Protein 6Q10 (pdb70)

B-factor: mean 31.25, std 11.81, range [15.62, 78.09]

Sequence (148 aa):
HKLGERVSRTEMTDVTPAQLGETKVRVLNNASGRGGQAADVAGALKDLGFTQQPTAANDPVYADTRLDCQGQIRFGTAGQATAAAVWLVAPCTELFNDGRADDSVDLVLGTDFTTLAHNDDIDAVLSSSLRPGATQPPDPTLIAKIHASSSC

InterPro domains:
  IPR027381 LytR/CpsA/Psr regulator, C-terminal domain [PF13399] (92-180)
  IPR061474 Cell envelope integrity protein Cei [NF035953] (12-217)

Radius of gyration: 14.08 Å; Cα contacts (8 Å, |Δi|>4): 321; chains: 1; bounding box: 42×30×32 Å

Secondary structure (DSSP, 8-state):
----EEEPHHHHHTSPPPPGGG--EEEEE-S--TTHHHHHHHHHHHHT----EEEE-STTSSS---SSEEEEE-GGGHHHHHHHHHHSTTSEEEE---SSS-EEEEE-TT--S----HHHHHHHHTTSTT-SS---HHHHHHHHHH--

Foldseek 3Di:
DPQADWDDLVVLLPAFAAQQQPAAEEEAELAPDPCPQVVQLVVSVVLPHDRYHYYHDPVNPPPRDAFQWEKEFAPLQSNNSSLQCLFSVRHIYHHRHDDDNYMYTYGGNPHDHTDDDPLSSLQSLLSYPPRPDGRDSVSSSVSNVPDD

Organism: Mycobacterium marinum (strain ATCC BAA-535 / M) (NCBI:txid216594)

Structure (mmCIF, N/CA/C/O backbone):
data_6Q10
#
_entry.id   6Q10
#
_cell.length_a   42.310
_cell.length_b   46.570
_cell.length_c   69.570
_cell.angle_alpha   90.000
_cell.angle_beta   90.000
_cell.angle_gamma   90.000
#
_symmetry.space_group_name_H-M   'P 21 21 21'
#
loop_
_entity.id
_entity.type
_entity.pdbx_description
1 polymer MymaA.19257.a.B3
2 non-polymer 1,2-ETHANEDIOL
3 water water
#
loop_
_atom_site.group_PDB
_atom_site.id
_atom_site.type_symbol
_atom_site.label_atom_id
_atom_site.label_alt_id
_atom_site.label_comp_id
_atom_site.label_asym_id
_atom_site.label_entity_id
_atom_site.label_seq_id
_atom_site.pdbx_PDB_ins_code
_atom_site.Cartn_x
_atom_site.Cartn_y
_atom_site.Cartn_z
_atom_site.occupancy
_atom_site.B_iso_or_equiv
_atom_site.auth_seq_id
_atom_site.auth_comp_id
_atom_site.auth_asym_id
_atom_site.auth_atom_id
_atom_site.pdbx_PDB_model_num
ATOM 1 N N . HIS A 1 8 ? 36.039 42.104 9.909 1.00 66.38 70 HIS A N 1
ATOM 2 C CA . HIS A 1 8 ? 36.885 41.732 8.777 1.00 66.05 70 HIS A CA 1
ATOM 3 C C . HIS A 1 8 ? 36.256 42.171 7.459 1.00 65.22 70 HIS A C 1
ATOM 4 O O . HIS A 1 8 ? 35.919 43.342 7.285 1.00 59.74 70 HIS A O 1
ATOM 6 N N . LYS A 1 9 ? 36.103 41.226 6.531 1.00 66.22 71 LYS A N 1
ATOM 7 C CA . LYS A 1 9 ? 35.471 41.506 5.244 1.00 65.13 71 LYS A CA 1
ATOM 8 C C . LYS A 1 9 ? 33.959 41.370 5.396 1.00 72.82 71 LYS A C 1
ATOM 9 O O . LYS A 1 9 ? 33.437 40.256 5.515 1.00 78.09 71 LYS A O 1
ATOM 11 N N . LEU A 1 10 ? 33.257 42.505 5.398 1.00 68.92 72 LEU A N 1
ATOM 12 C CA . LEU A 1 10 ? 31.798 42.559 5.465 1.00 55.47 72 LEU A CA 1
ATOM 13 C C . LEU A 1 10 ? 31.153 42.734 4.097 1.00 40.25 72 LEU A C 1
ATOM 14 O O . LEU A 1 10 ? 29.924 42.815 4.000 1.00 40.63 72 LEU A O 1
ATOM 19 N N . GLY A 1 11 ? 31.948 42.833 3.048 1.00 33.29 73 GLY A N 1
ATOM 20 C CA . GLY A 1 11 ? 31.409 43.045 1.729 1.00 36.07 73 GLY A CA 1
ATOM 21 C C . GLY A 1 11 ? 31.320 44.516 1.388 1.00 37.63 73 GLY A C 1
ATOM 22 O O . GLY A 1 11 ? 32.077 45.340 1.907 1.00 42.40 73 GLY A O 1
ATOM 23 N N . GLU A 1 12 ? 30.397 44.853 0.508 1.00 28.42 74 GLU A N 1
ATOM 24 C CA . GLU A 1 12 ? 30.360 46.182 -0.085 1.00 29.38 74 GLU A CA 1
ATOM 25 C C . GLU A 1 12 ? 29.421 47.071 0.719 1.00 32.35 74 GLU A C 1
ATOM 26 O O . GLU A 1 12 ? 28.283 46.690 0.977 1.00 25.58 74 GLU A O 1
ATOM 32 N N . ARG A 1 13 ? 29.911 48.236 1.144 1.00 28.25 75 ARG A N 1
ATOM 33 C CA . ARG A 1 13 ? 29.041 49.214 1.795 1.00 26.74 75 ARG A CA 1
ATOM 34 C C . ARG A 1 13 ? 28.043 49.753 0.776 1.00 26.81 75 ARG A C 1
ATOM 35 O O . ARG A 1 13 ? 28.428 50.202 -0.309 1.00 32.46 75 ARG A O 1
ATOM 43 N N . VAL A 1 14 ? 26.748 49.686 1.103 1.00 24.68 76 VAL A N 1
ATOM 44 C CA . VAL A 1 14 ? 25.701 50.140 0.195 1.00 24.46 76 VAL A CA 1
ATOM 45 C C . VAL A 1 14 ? 25.271 51.533 0.640 1.00 24.78 76 VAL A C 1
ATOM 46 O O . VAL A 1 14 ? 25.056 51.762 1.834 1.00 24.26 76 VAL A O 1
ATOM 50 N N . SER A 1 15 ? 25.172 52.468 -0.303 1.00 26.54 77 SER A N 1
ATOM 51 C CA . SER A 1 15 ? 24.874 53.854 0.041 1.00 26.57 77 SER A CA 1
ATOM 52 C C . SER A 1 15 ? 23.404 54.047 0.397 1.00 25.21 77 SER A C 1
ATOM 53 O O . SER A 1 15 ? 22.524 53.290 -0.036 1.00 25.52 77 SER A O 1
ATOM 56 N N . ARG A 1 16 ? 23.154 55.050 1.239 1.00 26.13 78 ARG A N 1
ATOM 57 C CA . ARG A 1 16 ? 21.782 55.478 1.498 1.00 25.77 78 ARG A CA 1
ATOM 58 C C . ARG A 1 16 ? 21.057 55.771 0.192 1.00 25.35 78 ARG A C 1
ATOM 59 O O . ARG A 1 16 ? 19.871 55.449 0.028 1.00 24.78 78 ARG A O 1
ATOM 67 N N . THR A 1 17 ? 21.757 56.399 -0.752 1.00 26.45 79 THR A N 1
ATOM 68 C CA . THR A 1 17 ? 21.126 56.775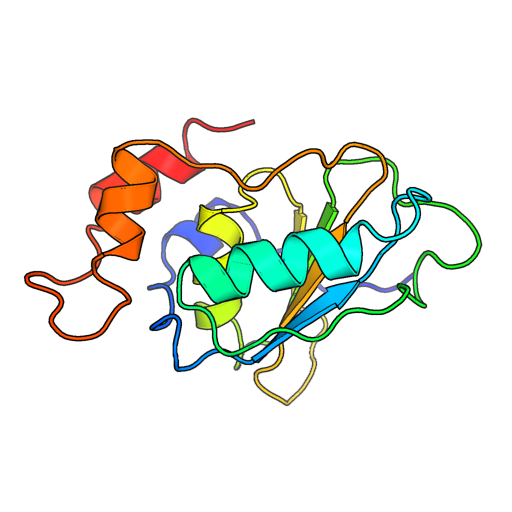 -2.010 1.00 26.45 79 THR A CA 1
ATOM 69 C C . THR A 1 17 ? 20.629 55.551 -2.757 1.00 30.18 79 THR A C 1
ATOM 70 O O . THR A 1 17 ? 19.477 55.506 -3.206 1.00 30.36 79 THR A O 1
ATOM 74 N N . GLU A 1 18 ? 21.474 54.526 -2.859 1.00 25.22 80 GLU A N 1
ATOM 75 C CA . GLU A 1 18 ? 21.074 53.325 -3.571 1.00 27.40 80 GLU A CA 1
ATOM 76 C C . GLU A 1 18 ? 19.942 52.613 -2.851 1.00 25.52 80 GLU A C 1
ATOM 77 O O . GLU A 1 18 ? 18.956 52.214 -3.481 1.00 28.71 80 GLU A O 1
ATOM 83 N N . MET A 1 19 ? 20.033 52.483 -1.521 1.00 22.98 81 MET A N 1
ATOM 84 C CA . MET A 1 19 ? 19.008 51.693 -0.847 1.00 23.23 81 MET A CA 1
ATOM 85 C C . MET A 1 19 ? 17.660 52.402 -0.791 1.00 23.11 81 MET A C 1
ATOM 86 O O . MET A 1 19 ? 16.623 51.739 -0.687 1.00 24.07 81 MET A O 1
ATOM 91 N N . THR A 1 20 ? 17.641 53.738 -0.812 1.00 23.35 82 THR A N 1
ATOM 92 C CA . THR A 1 20 ? 16.364 54.441 -0.783 1.00 25.05 82 THR A CA 1
ATOM 93 C C . THR A 1 20 ? 15.495 54.095 -1.982 1.00 25.74 82 THR A C 1
ATOM 94 O O . THR A 1 20 ? 14.263 54.141 -1.881 1.00 31.04 82 THR A O 1
ATOM 98 N N . ASP A 1 21 ? 16.098 53.678 -3.086 1.00 27.69 83 ASP A N 1
ATOM 99 C CA . ASP A 1 21 ? 15.332 53.333 -4.279 1.00 31.43 83 ASP A CA 1
ATOM 100 C C . ASP A 1 21 ? 14.823 51.897 -4.282 1.00 29.68 83 ASP A C 1
ATOM 101 O O . ASP A 1 21 ? 14.113 51.525 -5.223 1.00 38.12 83 ASP A O 1
ATOM 106 N N . VAL A 1 22 ? 15.143 51.093 -3.272 1.00 23.61 84 VAL A N 1
ATOM 107 C CA . VAL A 1 22 ? 14.687 49.706 -3.218 1.00 25.28 84 VAL A CA 1
ATOM 108 C C . VAL A 1 22 ? 13.296 49.649 -2.591 1.00 25.86 84 VAL A C 1
ATOM 109 O O . VAL A 1 22 ? 13.061 50.212 -1.518 1.00 24.64 84 VAL A O 1
ATOM 113 N N . THR A 1 23 ? 12.365 48.990 -3.261 1.00 22.94 85 THR A N 1
ATOM 114 C CA . THR A 1 23 ? 11.044 48.794 -2.674 1.00 23.04 85 THR A CA 1
ATOM 115 C C . THR A 1 23 ? 11.135 47.773 -1.549 1.00 25.89 85 THR A C 1
ATOM 116 O O . THR A 1 23 ? 11.603 46.644 -1.787 1.00 26.06 85 THR A O 1
ATOM 120 N N . PRO A 1 24 ? 10.737 48.115 -0.319 1.00 20.63 86 PRO A N 1
ATOM 121 C CA . PRO A 1 24 ? 10.854 47.150 0.782 1.00 19.08 86 PRO A CA 1
ATOM 122 C C . PRO A 1 24 ? 9.936 45.961 0.555 1.00 19.85 86 PRO A C 1
ATOM 123 O O . PRO A 1 24 ? 8.852 46.069 -0.038 1.00 22.94 86 PRO A O 1
ATOM 127 N N . ALA A 1 25 ? 10.401 44.816 1.057 1.00 18.92 87 ALA A N 1
ATOM 128 C CA . ALA A 1 25 ? 9.656 43.569 1.034 1.00 18.84 87 ALA A CA 1
ATOM 129 C C . ALA A 1 25 ? 8.402 43.631 1.895 1.00 21.42 87 ALA A C 1
ATOM 130 O O . ALA A 1 25 ? 8.345 44.335 2.900 1.00 21.11 87 ALA A O 1
ATOM 132 N N . GLN A 1 26 ? 7.403 42.830 1.528 1.00 19.61 88 GLN A N 1
ATOM 133 C CA . GLN A 1 26 ? 6.339 42.503 2.479 1.00 22.80 88 GLN A CA 1
ATOM 134 C C . GLN A 1 26 ? 6.931 41.842 3.723 1.00 24.65 88 GLN A C 1
ATOM 135 O O . GLN A 1 26 ? 7.752 40.922 3.627 1.00 22.11 88 GLN A O 1
ATOM 141 N N . LEU A 1 27 ? 6.498 42.299 4.898 1.00 22.46 89 LEU A N 1
ATOM 142 C CA . LEU A 1 27 ? 7.144 41.849 6.128 1.00 22.65 89 LEU A CA 1
ATOM 143 C C . LEU A 1 27 ? 7.014 40.334 6.319 1.00 22.31 89 LEU A C 1
ATOM 144 O O . LEU A 1 27 ? 7.912 39.700 6.887 1.00 24.60 89 LEU A O 1
ATOM 149 N N . GLY A 1 28 ? 5.912 39.759 5.865 1.00 24.36 90 GLY A N 1
ATOM 150 C CA . GLY A 1 28 ? 5.662 38.341 5.973 1.00 27.76 90 GLY A CA 1
ATOM 151 C C . GLY A 1 28 ? 6.369 37.504 4.943 1.00 24.39 90 GLY A C 1
ATOM 152 O O . GLY A 1 28 ? 6.121 36.289 4.854 1.00 30.22 90 GLY A O 1
ATOM 153 N N . GLU A 1 29 ? 7.240 38.121 4.168 1.00 23.56 91 GLU A N 1
ATOM 154 C CA . GLU A 1 29 ? 8.008 37.461 3.131 1.00 30.69 91 GLU A CA 1
ATOM 155 C C . GLU A 1 29 ? 9.492 37.682 3.359 1.00 30.81 91 GLU A C 1
ATOM 156 O O . GLU A 1 29 ? 10.270 37.739 2.409 1.00 38.31 91 GLU A O 1
ATOM 162 N N . THR A 1 30 ? 9.882 37.843 4.623 1.00 24.56 92 THR A N 1
ATOM 163 C CA . THR A 1 30 ? 11.256 38.155 4.979 1.00 21.90 92 THR A CA 1
ATOM 164 C C . THR A 1 30 ? 11.883 37.010 5.760 1.00 27.09 92 THR A C 1
ATOM 165 O O . THR A 1 30 ? 11.194 36.181 6.351 1.00 29.65 92 THR A O 1
ATOM 169 N N . LYS A 1 31 ? 13.216 36.984 5.763 1.00 25.44 93 LYS A N 1
ATOM 170 C CA . LYS A 1 31 ? 14.003 35.988 6.495 1.00 21.99 93 LYS A CA 1
ATOM 171 C C . LYS A 1 31 ? 15.100 36.758 7.234 1.00 21.53 93 LYS A C 1
ATOM 172 O O . LYS A 1 31 ? 16.223 36.884 6.736 1.00 26.38 93 LYS A O 1
ATOM 174 N N . VAL A 1 32 ? 14.794 37.252 8.431 1.00 22.21 94 VAL A N 1
ATOM 175 C CA . VAL A 1 32 ? 15.701 38.104 9.204 1.00 19.38 94 VAL A CA 1
ATOM 176 C C . VAL A 1 32 ? 16.295 37.351 10.387 1.00 18.36 94 VAL A C 1
ATOM 177 O O . VAL A 1 32 ? 15.595 36.617 11.095 1.00 22.06 94 VAL A O 1
ATOM 181 N N . ARG A 1 33 ? 17.595 37.548 10.602 1.00 18.33 95 ARG A N 1
ATOM 182 C CA . ARG A 1 33 ? 18.320 37.062 11.765 1.00 18.04 95 ARG A CA 1
ATOM 183 C C . ARG A 1 33 ? 18.792 38.282 12.526 1.00 19.96 95 ARG A C 1
ATOM 184 O O . ARG A 1 33 ? 19.421 39.151 11.935 1.00 24.05 95 ARG A O 1
ATOM 192 N N . VAL A 1 34 ? 18.501 38.348 13.827 1.00 18.26 96 VAL A N 1
ATOM 193 C CA . VAL A 1 34 ? 19.003 39.429 14.682 1.00 17.12 96 VAL A CA 1
ATOM 194 C C . VAL A 1 34 ? 20.231 38.902 15.410 1.00 20.54 96 VAL A C 1
ATOM 195 O O . VAL A 1 34 ? 20.168 37.859 16.065 1.00 21.32 96 VAL A O 1
ATOM 199 N N . LEU A 1 35 ? 21.358 39.588 15.249 1.00 17.83 97 LEU A N 1
ATOM 200 C CA . LEU A 1 35 ? 22.642 39.146 15.793 1.00 19.76 97 LEU A CA 1
ATOM 201 C C . LEU A 1 35 ? 23.123 40.174 16.806 1.00 20.19 97 LEU A C 1
ATOM 202 O O . LEU A 1 35 ? 23.210 41.361 16.498 1.00 21.36 97 LEU A O 1
ATOM 207 N N . ASN A 1 36 ? 23.444 39.702 18.000 1.00 19.74 98 ASN A N 1
ATOM 208 C CA A ASN A 1 36 ? 23.917 40.582 19.059 0.45 20.25 98 ASN A CA 1
ATOM 209 C CA B ASN A 1 36 ? 23.927 40.555 19.083 0.55 21.14 98 ASN A CA 1
ATOM 210 C C . ASN A 1 36 ? 25.413 40.832 18.892 1.00 21.91 98 ASN A C 1
ATOM 211 O O . ASN A 1 36 ? 26.234 39.913 18.975 1.00 22.57 98 ASN A O 1
ATOM 220 N N . ALA A 1 37 ? 25.763 42.093 18.667 1.00 21.83 99 ALA A N 1
ATOM 221 C CA . ALA A 1 37 ? 27.143 42.548 18.741 1.00 23.26 99 ALA A CA 1
ATOM 222 C C . ALA A 1 37 ? 27.236 43.706 19.720 1.00 23.42 99 ALA A C 1
ATOM 223 O O . ALA A 1 37 ? 28.122 44.554 19.600 1.00 26.34 99 ALA A O 1
ATOM 225 N N . SER A 1 38 ? 26.276 43.787 20.647 1.00 23.76 100 SER A N 1
ATOM 226 C CA . SER A 1 38 ? 26.127 44.940 21.524 1.00 24.40 100 SER A CA 1
ATOM 227 C C . SER A 1 38 ? 26.658 44.697 22.919 1.00 30.86 100 SER A C 1
ATOM 228 O O . SER A 1 38 ? 26.951 45.660 23.631 1.00 32.20 100 SER A O 1
ATOM 231 N N . GLY A 1 39 ? 26.739 43.446 23.339 1.00 29.92 101 GLY A N 1
ATOM 232 C CA . GLY A 1 39 ? 27.124 43.149 24.697 1.00 31.64 101 GLY A CA 1
ATOM 233 C C . GLY A 1 39 ? 26.000 43.262 25.698 1.00 29.10 101 GLY A C 1
ATOM 234 O O . GLY A 1 39 ? 26.240 43.071 26.891 1.00 32.05 101 GLY A O 1
ATOM 235 N N . ARG A 1 40 ? 24.779 43.537 25.243 1.00 30.86 102 ARG A N 1
ATOM 236 C CA . ARG A 1 40 ? 23.620 43.668 26.122 1.00 34.77 102 ARG A CA 1
ATOM 237 C C . ARG A 1 40 ? 22.836 42.365 26.070 1.00 29.09 102 ARG A C 1
ATOM 238 O O . ARG A 1 40 ? 22.259 42.030 25.028 1.00 27.01 102 ARG A O 1
ATOM 246 N N . GLY A 1 41 ? 22.815 41.649 27.193 1.00 33.33 103 GLY A N 1
ATOM 247 C CA . GLY A 1 41 ? 22.226 40.322 27.203 1.00 30.73 103 GLY A CA 1
ATOM 248 C C . GLY A 1 41 ? 20.763 40.356 26.798 1.00 31.01 103 GLY A C 1
ATOM 249 O O . GLY A 1 41 ? 20.006 41.251 27.187 1.00 31.54 103 GLY A O 1
ATOM 250 N N . GLY A 1 42 ? 20.374 39.379 25.986 1.00 28.44 104 GLY A N 1
ATOM 251 C CA . GLY A 1 4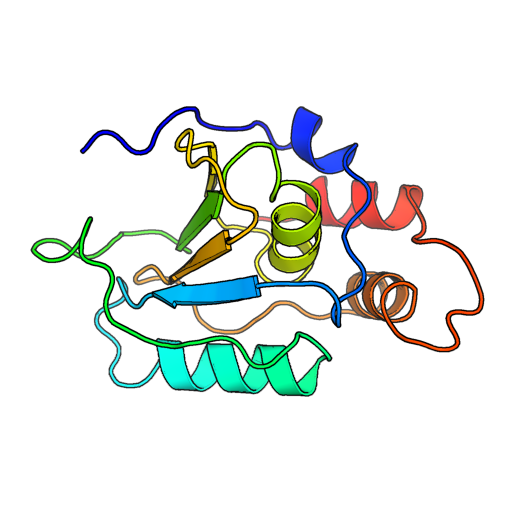2 ? 19.005 39.247 25.536 1.00 27.99 104 GLY A CA 1
ATOM 252 C C . GLY A 1 42 ? 18.556 40.270 24.516 1.00 31.07 104 GLY A C 1
ATOM 253 O O . GLY A 1 42 ? 17.400 40.213 24.074 1.00 32.24 104 GLY A O 1
ATOM 254 N N . GLN A 1 43 ? 19.425 41.187 24.083 1.00 24.27 105 GLN A N 1
ATOM 255 C CA . GLN A 1 43 ? 18.939 42.241 23.198 1.00 24.65 105 GLN A CA 1
ATOM 256 C C . GLN A 1 43 ? 18.514 41.707 21.837 1.00 25.22 105 GLN A C 1
ATOM 257 O O . GLN A 1 43 ? 17.541 42.205 21.255 1.00 25.62 105 GLN A O 1
ATOM 263 N N . ALA A 1 44 ? 19.235 40.735 21.281 1.00 21.72 106 ALA A N 1
ATOM 264 C CA . ALA A 1 44 ? 18.805 40.213 19.986 1.00 21.71 106 ALA A CA 1
ATOM 265 C C . ALA A 1 44 ? 17.444 39.543 20.090 1.00 24.09 106 ALA A C 1
ATOM 266 O O . ALA A 1 44 ? 16.614 39.699 19.190 1.00 25.36 106 ALA A O 1
ATOM 268 N N . ALA A 1 45 ? 17.193 38.804 21.169 1.00 26.90 107 ALA A N 1
ATOM 269 C CA . ALA A 1 45 ? 15.887 38.180 21.341 1.00 25.86 107 ALA A CA 1
ATOM 270 C C . ALA A 1 45 ? 14.794 39.233 21.485 1.00 26.58 107 ALA A C 1
ATOM 271 O O . ALA A 1 45 ? 13.689 39.061 20.953 1.00 29.71 107 ALA A O 1
ATOM 273 N N . ASP A 1 46 ? 15.076 40.311 22.229 1.00 26.87 108 ASP A N 1
ATOM 274 C CA . ASP A 1 46 ? 14.096 41.382 22.400 1.00 26.71 108 ASP A CA 1
ATOM 275 C C . ASP A 1 46 ? 13.752 42.007 21.061 1.00 23.91 108 ASP A C 1
ATOM 276 O O . ASP A 1 46 ? 12.571 42.228 20.752 1.00 29.93 108 ASP A O 1
ATOM 281 N N . VAL A 1 47 ? 14.771 42.297 20.244 1.00 24.75 109 VAL A N 1
ATOM 282 C CA . VAL A 1 47 ? 14.519 42.970 18.971 1.00 23.14 109 VAL A CA 1
ATOM 283 C C . VAL A 1 47 ? 13.834 42.021 17.993 1.00 22.58 109 VAL A C 1
ATOM 284 O O . VAL A 1 47 ? 12.923 42.423 17.256 1.00 23.33 109 VAL A O 1
ATOM 288 N N . ALA A 1 48 ? 14.250 40.748 17.973 1.00 23.98 110 ALA A N 1
ATOM 289 C CA . ALA A 1 48 ? 13.557 39.764 17.136 1.00 24.54 110 ALA A CA 1
ATOM 290 C C . ALA A 1 48 ? 12.071 39.690 17.489 1.00 24.75 110 ALA A C 1
ATOM 291 O O . ALA A 1 48 ? 11.205 39.610 16.595 1.00 25.78 110 ALA A O 1
ATOM 293 N N . GLY A 1 49 ? 11.750 39.728 18.783 1.00 24.07 111 GLY A N 1
ATOM 294 C CA . GLY A 1 49 ? 10.347 39.747 19.191 1.00 27.77 111 GLY A CA 1
ATOM 295 C C . GLY A 1 49 ? 9.641 41.014 18.753 1.00 31.22 111 GLY A C 1
ATOM 296 O O . GLY A 1 49 ? 8.486 40.973 18.315 1.00 32.11 111 GLY A O 1
ATOM 297 N N . ALA A 1 50 ? 10.329 42.161 18.845 1.00 26.35 112 ALA A N 1
ATOM 298 C CA . ALA A 1 50 ? 9.716 43.421 18.416 1.00 27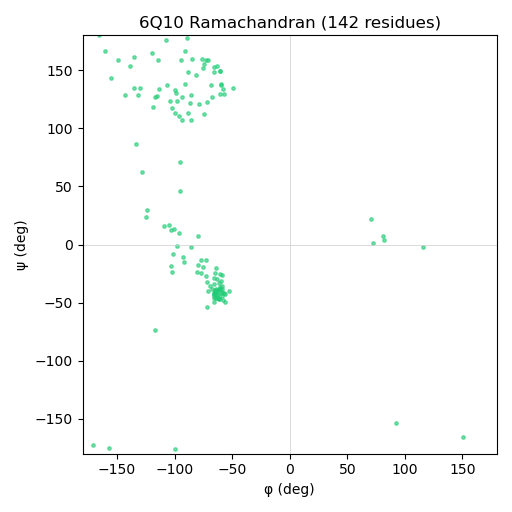.72 112 ALA A CA 1
ATOM 299 C C . ALA A 1 50 ? 9.438 43.422 16.917 1.00 24.99 112 ALA A C 1
ATOM 300 O O . ALA A 1 50 ? 8.396 43.931 16.474 1.00 27.77 112 ALA A O 1
ATOM 302 N N . LEU A 1 51 ? 10.354 42.855 16.128 1.00 22.77 113 LEU A N 1
ATOM 303 C CA . LEU A 1 51 ? 10.137 42.699 14.685 1.00 22.50 113 LEU A CA 1
ATOM 304 C C . LEU A 1 51 ? 8.951 41.782 14.400 1.00 26.25 113 LEU A C 1
ATOM 305 O O . LEU A 1 51 ? 8.116 42.072 13.532 1.00 24.47 113 LEU A O 1
ATOM 310 N N . LYS A 1 52 ? 8.882 40.646 15.095 1.00 23.80 114 LYS A N 1
ATOM 311 C CA . LYS A 1 52 ? 7.724 39.768 14.930 1.00 26.81 114 LYS A CA 1
ATOM 312 C C . LYS A 1 52 ? 6.428 40.516 15.211 1.00 30.19 114 LYS A C 1
ATOM 313 O O . LYS A 1 52 ? 5.449 40.381 14.465 1.00 29.49 114 LYS A O 1
ATOM 319 N N . ASP A 1 53 ? 6.410 41.336 16.265 1.00 31.15 115 ASP A N 1
ATOM 320 C CA . ASP A 1 53 ? 5.194 42.067 16.610 1.00 32.02 115 ASP A CA 1
ATOM 321 C C . ASP A 1 53 ? 4.778 43.041 15.514 1.00 32.09 115 ASP A C 1
ATOM 322 O O . ASP A 1 53 ? 3.578 43.324 15.370 1.00 33.07 115 ASP A O 1
ATOM 327 N N . LEU A 1 54 ? 5.744 43.571 14.751 1.00 29.48 116 LEU A N 1
ATOM 328 C CA . LEU A 1 54 ? 5.458 44.461 13.630 1.00 28.25 116 LEU A CA 1
ATOM 329 C C . LEU A 1 54 ? 4.966 43.724 12.398 1.00 30.02 116 LEU A C 1
ATOM 330 O O . LEU A 1 54 ? 4.486 44.362 11.456 1.00 30.76 116 LEU A O 1
ATOM 335 N N . GLY A 1 55 ? 5.092 42.407 12.357 1.00 28.87 117 GLY A N 1
ATOM 336 C CA . GLY A 1 55 ? 4.645 41.660 11.207 1.00 29.99 117 GLY A CA 1
ATOM 337 C C . GLY A 1 55 ? 5.734 40.953 10.437 1.00 28.84 117 GLY A C 1
ATOM 338 O O . GLY A 1 55 ? 5.408 40.280 9.453 1.00 29.67 117 GLY A O 1
ATOM 339 N N . PHE A 1 56 ? 7.009 41.083 10.828 1.00 24.17 118 PHE A N 1
ATOM 340 C CA . PHE A 1 56 ? 8.073 40.318 10.179 1.00 21.27 118 PHE A CA 1
ATOM 341 C C . PHE A 1 56 ? 7.909 38.848 10.529 1.00 26.22 118 PHE A C 1
ATOM 342 O O . PHE A 1 56 ? 7.633 38.513 11.674 1.00 29.45 118 PHE A O 1
ATOM 350 N N . THR A 1 57 ? 8.074 37.974 9.539 1.00 26.47 119 THR A N 1
ATOM 351 C CA . THR A 1 57 ? 8.160 36.550 9.827 1.00 27.41 119 THR A CA 1
ATOM 352 C C . THR A 1 57 ? 9.161 36.343 10.944 1.00 31.66 119 THR A C 1
ATOM 353 O O . THR A 1 57 ? 10.224 36.959 10.940 1.00 32.61 119 THR A O 1
ATOM 357 N N . GLN A 1 58 ? 8.795 35.506 11.919 1.00 30.74 120 GLN A N 1
ATOM 358 C CA A GLN A 1 58 ? 9.560 35.406 13.156 0.47 30.73 120 GLN A CA 1
ATOM 359 C CA B GLN A 1 58 ? 9.562 35.395 13.154 0.53 30.80 120 GLN A CA 1
ATOM 360 C C . GLN A 1 58 ? 11.067 35.406 12.907 1.00 27.84 120 GLN A C 1
ATOM 361 O O . GLN A 1 58 ? 11.609 34.451 12.336 1.00 31.80 120 GLN A O 1
ATOM 372 N N . PRO A 1 59 ? 11.769 36.444 13.329 1.00 25.37 121 PRO A N 1
ATOM 373 C CA . PRO A 1 59 ? 13.218 36.464 13.133 1.00 22.06 121 PRO A CA 1
ATOM 374 C C . PRO A 1 59 ? 13.907 35.557 14.129 1.00 23.91 121 PRO A C 1
ATOM 375 O O . PRO A 1 59 ? 13.363 35.196 15.173 1.00 29.29 121 PRO A O 1
ATOM 379 N N . THR A 1 60 ? 15.129 35.185 13.785 1.00 25.77 122 THR A N 1
ATOM 380 C CA . THR A 1 60 ? 15.947 34.392 14.693 1.00 23.10 122 THR A CA 1
ATOM 381 C C . THR A 1 60 ? 16.781 35.345 15.557 1.00 25.59 122 THR A C 1
ATOM 382 O O . THR A 1 60 ? 16.841 36.560 15.307 1.00 26.10 122 THR A O 1
ATOM 386 N N . ALA A 1 61 ? 17.375 34.817 16.625 1.00 24.05 123 ALA A N 1
ATOM 387 C CA . ALA A 1 61 ? 18.206 35.677 17.475 1.00 20.34 123 ALA A CA 1
ATOM 388 C C . ALA A 1 61 ? 19.412 34.909 17.978 1.00 26.29 123 ALA A C 1
ATOM 389 O O . ALA A 1 61 ? 19.267 33.831 18.579 1.00 30.10 123 ALA A O 1
ATOM 391 N N . ALA A 1 62 ? 20.593 35.489 17.783 1.00 21.63 124 ALA A N 1
ATOM 392 C CA . ALA A 1 62 ? 21.823 34.803 18.175 1.00 23.05 124 ALA A CA 1
ATOM 393 C C . ALA A 1 62 ? 22.925 35.830 18.397 1.00 22.75 124 ALA A C 1
ATOM 394 O O . ALA A 1 62 ? 22.703 37.042 18.326 1.00 22.48 124 ALA A O 1
ATOM 396 N N . ASN A 1 63 ? 24.134 35.340 18.660 1.00 24.27 125 ASN A N 1
ATOM 397 C CA . ASN A 1 63 ? 25.291 36.226 18.750 1.00 23.63 125 ASN A CA 1
ATOM 398 C C . ASN A 1 63 ? 25.934 36.415 17.375 1.00 26.16 125 ASN A C 1
ATOM 399 O O . ASN A 1 63 ? 25.928 35.520 16.529 1.00 23.98 125 ASN A O 1
ATOM 404 N N . ASP A 1 64 ? 26.506 37.594 17.150 1.00 26.95 126 ASP A N 1
ATOM 405 C CA . ASP A 1 64 ? 27.212 37.843 15.888 1.00 21.42 126 ASP A CA 1
ATOM 406 C C . ASP A 1 64 ? 28.608 37.222 15.897 1.00 26.22 126 ASP A C 1
ATOM 407 O O . ASP A 1 64 ? 29.423 37.572 16.757 1.00 29.66 126 ASP A O 1
ATOM 412 N N . PRO A 1 65 ? 28.930 36.307 14.972 1.00 29.80 127 PRO A N 1
ATOM 413 C CA . PRO A 1 65 ? 30.290 35.752 14.953 1.00 35.56 127 PRO A CA 1
ATOM 414 C C . PRO A 1 65 ? 31.344 36.696 14.397 1.00 32.71 127 PRO A C 1
ATOM 415 O O . PRO A 1 65 ? 32.539 36.478 14.679 1.00 37.50 127 PRO A O 1
ATOM 419 N N . VAL A 1 66 ? 30.955 37.724 13.635 1.00 28.57 128 VAL A N 1
ATOM 420 C CA . VAL A 1 66 ? 31.948 38.604 13.027 1.00 31.97 128 VAL A CA 1
ATOM 421 C C . VAL A 1 66 ? 32.599 39.473 14.094 1.00 31.11 128 VAL A C 1
ATOM 422 O O . VAL A 1 66 ? 33.831 39.501 14.241 1.00 38.97 128 VAL A O 1
ATOM 426 N N . TYR A 1 67 ? 31.784 40.175 14.868 1.00 29.04 129 TYR A N 1
ATOM 427 C CA . TYR A 1 67 ? 32.265 41.006 15.974 1.00 30.65 129 TYR A CA 1
ATOM 428 C C . TYR A 1 67 ? 32.216 40.247 17.302 1.00 33.66 129 TYR A C 1
ATOM 429 O O . TYR A 1 67 ? 31.770 40.764 18.322 1.00 47.32 129 TYR A O 1
ATOM 438 N N . ALA A 1 68 ? 32.686 39.004 17.290 1.00 36.57 130 ALA A N 1
ATOM 439 C CA . ALA A 1 68 ? 32.612 38.179 18.493 1.00 36.60 130 ALA A CA 1
ATOM 440 C C . ALA A 1 68 ? 33.588 38.638 19.574 1.00 40.67 130 ALA A C 1
ATOM 441 O O . ALA A 1 68 ? 33.306 38.482 20.767 1.00 45.17 130 ALA A O 1
ATOM 443 N N . ASP A 1 69 ? 34.743 39.184 19.193 1.00 37.64 131 ASP A N 1
ATOM 444 C CA . ASP A 1 69 ? 35.775 39.501 20.169 1.00 38.43 131 ASP A CA 1
ATOM 445 C C . ASP A 1 69 ? 35.861 40.979 20.506 1.00 55.30 131 ASP A C 1
ATOM 446 O O . ASP A 1 69 ? 36.464 41.333 21.528 1.00 52.66 131 ASP A O 1
ATOM 451 N N . THR A 1 70 ? 35.301 41.832 19.657 1.00 53.95 132 THR A N 1
ATOM 452 C CA . THR A 1 70 ? 35.127 43.254 19.908 1.00 58.31 132 THR A CA 1
ATOM 453 C C . THR A 1 70 ? 33.683 43.593 19.592 1.00 60.93 132 THR A C 1
ATOM 454 O O . THR A 1 70 ? 33.158 43.159 18.563 1.00 59.22 132 THR A O 1
ATOM 458 N N . ARG A 1 71 ? 33.041 44.360 20.461 1.00 61.08 133 ARG A N 1
ATOM 459 C CA . ARG A 1 71 ? 31.685 44.776 20.153 1.00 55.61 133 ARG A CA 1
ATOM 460 C C . ARG A 1 71 ? 31.692 45.799 19.015 1.00 48.83 133 ARG A C 1
ATOM 461 O O . ARG A 1 71 ? 32.697 46.457 18.721 1.00 52.57 133 ARG A O 1
ATOM 463 N N . LEU A 1 72 ? 30.551 45.912 18.363 1.00 41.18 134 LEU A N 1
ATOM 464 C CA . LEU A 1 72 ? 30.386 46.784 17.208 1.00 39.76 134 LEU A CA 1
ATOM 465 C C . LEU A 1 72 ? 29.979 48.160 17.729 1.00 34.16 134 LEU A C 1
ATOM 466 O O . LEU A 1 72 ? 28.913 48.302 18.320 1.00 32.50 134 LEU A O 1
ATOM 471 N N . ASP A 1 73 ? 30.842 49.164 17.562 1.00 36.90 135 ASP A N 1
ATOM 472 C CA . ASP A 1 73 ? 30.661 50.433 18.265 1.00 36.38 135 ASP A CA 1
ATOM 473 C C . ASP A 1 73 ? 29.921 51.449 17.390 1.00 37.16 135 ASP A C 1
ATOM 474 O O . ASP A 1 73 ? 30.465 52.462 16.949 1.00 45.02 135 ASP A O 1
ATOM 479 N N . CYS A 1 74 ? 28.635 51.180 17.195 1.00 31.57 136 CYS A N 1
ATOM 480 C CA . CYS A 1 74 ? 27.723 52.040 16.444 1.00 32.54 136 CYS A CA 1
ATOM 481 C C . CYS A 1 74 ? 26.326 51.468 16.659 1.00 29.43 136 CYS A C 1
ATOM 482 O O . CYS A 1 74 ? 26.146 50.564 17.486 1.00 28.98 136 CYS A O 1
ATOM 485 N N . GLN A 1 75 ? 25.330 51.998 15.942 1.00 23.77 137 GLN A N 1
ATOM 486 C CA . GLN A 1 75 ? 23.977 51.445 16.060 1.00 22.09 137 GLN A CA 1
ATOM 487 C C . GLN A 1 75 ? 23.928 49.999 15.598 1.00 23.13 137 GLN A C 1
ATOM 488 O O . GLN A 1 75 ? 23.234 49.174 16.204 1.00 23.25 137 GLN A O 1
ATOM 494 N N . GLY A 1 76 ? 24.590 49.680 14.492 1.00 20.71 138 GLY A N 1
ATOM 495 C CA . GLY A 1 76 ? 24.601 48.311 14.012 1.00 20.89 138 GLY A CA 1
ATOM 496 C C . GLY A 1 76 ? 24.744 48.249 12.508 1.00 19.86 138 GLY A C 1
ATOM 497 O O . GLY A 1 76 ? 25.114 49.209 11.862 1.00 21.09 138 GLY A O 1
ATOM 498 N N . GLN A 1 77 ? 24.460 47.070 11.958 1.00 19.00 139 GLN A N 1
ATOM 499 C CA . GLN A 1 77 ? 24.639 46.819 10.530 1.00 18.53 139 GLN A CA 1
ATOM 500 C C . GLN A 1 77 ? 23.459 46.024 10.017 1.00 20.70 139 GLN A C 1
ATOM 501 O O . GLN A 1 77 ? 22.817 45.296 10.774 1.00 20.80 139 GLN A O 1
ATOM 507 N N . ILE A 1 78 ? 23.167 46.165 8.729 1.00 16.21 140 ILE A N 1
ATOM 508 C CA . ILE A 1 78 ? 22.260 45.254 8.044 1.00 16.32 140 ILE A CA 1
ATOM 509 C C . ILE A 1 78 ? 23.061 44.587 6.941 1.00 17.85 140 ILE A C 1
ATOM 510 O O . ILE A 1 78 ? 23.619 45.277 6.079 1.00 19.70 140 ILE A O 1
ATOM 515 N N . ARG A 1 79 ? 23.181 43.262 7.012 1.00 16.43 141 ARG A N 1
ATOM 516 C CA . ARG A 1 79 ? 24.018 42.491 6.092 1.00 16.25 141 ARG A CA 1
ATOM 517 C C . ARG A 1 79 ? 23.118 41.616 5.230 1.00 18.94 141 ARG A C 1
ATOM 518 O O . ARG A 1 79 ? 22.200 40.964 5.745 1.00 20.45 141 ARG A O 1
ATOM 526 N N . PHE A 1 80 ? 23.375 41.601 3.926 1.00 17.79 142 PHE A N 1
ATOM 527 C CA . PHE A 1 80 ? 22.461 40.929 3.000 1.00 18.11 142 PHE A CA 1
ATOM 528 C C . PHE A 1 80 ? 23.200 40.649 1.706 1.00 22.01 142 PHE A C 1
ATOM 529 O O . PHE A 1 80 ? 24.279 41.187 1.449 1.00 23.14 142 PHE A O 1
ATOM 537 N N . GLY A 1 81 ? 22.598 39.797 0.884 1.00 22.50 143 GLY A N 1
ATOM 538 C CA . GLY A 1 81 ? 23.011 39.628 -0.488 1.00 25.53 143 GLY A CA 1
ATOM 539 C C . GLY A 1 81 ? 21.983 40.265 -1.413 1.00 24.41 143 GLY A C 1
ATOM 540 O O . GLY A 1 81 ? 20.910 40.682 -0.993 1.00 22.37 143 GLY A O 1
ATOM 541 N N . THR A 1 82 ? 22.298 40.238 -2.709 1.00 28.48 144 THR A N 1
ATOM 542 C CA . THR A 1 82 ? 21.433 40.926 -3.654 1.00 29.28 144 THR A CA 1
ATOM 543 C C . THR A 1 82 ? 20.005 40.389 -3.599 1.00 27.39 144 THR A C 1
ATOM 544 O O . THR A 1 82 ? 19.040 41.167 -3.681 1.00 30.81 144 THR A O 1
ATOM 548 N N . ALA A 1 83 ? 19.839 39.073 -3.435 1.00 30.03 145 ALA A N 1
ATOM 549 C CA . ALA A 1 83 ? 18.492 38.513 -3.346 1.00 28.08 145 ALA A CA 1
ATOM 550 C C . ALA A 1 83 ? 17.729 39.008 -2.131 1.00 32.08 145 ALA A C 1
ATOM 551 O O . ALA A 1 83 ? 16.497 38.913 -2.103 1.00 32.78 145 ALA A O 1
ATOM 553 N N . GLY A 1 84 ? 18.421 39.506 -1.118 1.00 26.12 146 GLY A N 1
ATOM 554 C CA . GLY A 1 84 ? 17.758 39.918 0.090 1.00 23.14 146 GLY A CA 1
ATOM 555 C C . GLY A 1 84 ? 17.604 41.415 0.201 1.00 22.96 146 GLY A C 1
ATOM 556 O O . GLY A 1 84 ? 17.241 41.897 1.281 1.00 21.25 146 GLY A O 1
ATOM 557 N N . GLN A 1 85 ? 17.847 42.158 -0.881 1.00 21.13 147 GLN A N 1
ATOM 558 C CA . GLN A 1 85 ? 17.906 43.609 -0.731 1.00 19.36 147 GLN A CA 1
ATOM 559 C C . GLN A 1 85 ? 16.553 44.202 -0.344 1.00 19.42 147 GLN A C 1
ATOM 560 O O . GLN A 1 85 ? 16.512 45.185 0.404 1.00 22.51 147 GLN A O 1
ATOM 566 N N . ALA A 1 86 ? 15.433 43.640 -0.824 1.00 21.04 148 ALA A N 1
ATOM 567 C CA . ALA A 1 86 ? 14.143 44.203 -0.417 1.00 21.71 148 ALA A CA 1
ATOM 568 C C . ALA A 1 86 ? 13.854 43.936 1.050 1.00 21.50 148 ALA A C 1
ATOM 569 O O . ALA A 1 86 ? 13.266 44.786 1.729 1.00 19.97 148 ALA A O 1
ATOM 571 N N . THR A 1 87 ? 14.257 42.771 1.569 1.00 19.02 149 THR A N 1
ATOM 572 C CA . THR A 1 87 ? 14.140 42.556 2.995 1.00 18.86 149 THR A CA 1
ATOM 573 C C . THR A 1 87 ? 14.999 43.537 3.767 1.00 18.45 149 THR A C 1
ATOM 574 O O . THR A 1 87 ? 14.559 44.108 4.773 1.00 17.80 149 THR A O 1
ATOM 578 N N . ALA A 1 88 ? 16.225 43.755 3.305 1.00 18.14 150 ALA A N 1
ATOM 579 C CA . ALA A 1 88 ? 17.081 44.708 3.997 1.00 16.19 150 ALA A CA 1
ATOM 580 C C . ALA A 1 88 ? 16.458 46.101 3.996 1.00 17.78 150 ALA A C 1
ATOM 581 O O . ALA A 1 88 ? 16.555 46.830 4.987 1.00 17.22 150 ALA A O 1
ATOM 583 N N . ALA A 1 89 ? 15.781 46.469 2.900 1.00 17.53 151 ALA A N 1
ATOM 584 C CA . ALA A 1 89 ? 15.132 47.779 2.843 1.00 18.40 151 ALA A CA 1
ATOM 585 C C . ALA A 1 89 ? 14.026 47.873 3.881 1.00 18.55 151 ALA A C 1
ATOM 586 O O . ALA A 1 89 ? 13.794 48.946 4.455 1.00 18.58 151 ALA A O 1
ATOM 588 N N . ALA A 1 90 ? 13.290 46.767 4.086 1.00 17.68 152 ALA A N 1
ATOM 589 C CA . ALA A 1 90 ? 12.246 46.743 5.103 1.00 17.97 152 ALA A CA 1
ATOM 590 C C . ALA A 1 90 ? 12.839 46.875 6.504 1.00 17.55 152 ALA A C 1
ATOM 591 O O . ALA A 1 90 ? 12.332 47.651 7.323 1.00 18.73 152 ALA A O 1
ATOM 593 N N . VAL A 1 91 ? 13.904 46.114 6.794 1.00 17.01 153 VAL A N 1
ATOM 594 C CA . VAL A 1 91 ? 14.568 46.240 8.090 1.00 17.84 153 VAL A CA 1
ATOM 595 C C . VAL A 1 91 ? 15.095 47.660 8.285 1.00 17.75 153 VAL A C 1
ATOM 596 O O . VAL A 1 91 ? 15.034 48.216 9.389 1.00 17.24 153 VAL A O 1
ATOM 600 N N . TRP A 1 92 ? 15.618 48.271 7.219 1.00 15.62 154 TRP A N 1
ATOM 601 C CA . TRP A 1 92 ? 16.220 49.595 7.355 1.00 16.06 154 TRP A CA 1
ATOM 602 C C . TRP A 1 92 ? 15.211 50.666 7.751 1.00 17.87 154 TRP A C 1
ATOM 603 O O . TRP A 1 92 ? 15.592 51.694 8.312 1.00 20.15 154 TRP A O 1
ATOM 614 N N . LEU A 1 93 ? 13.924 50.449 7.454 1.00 17.89 155 LEU A N 1
ATOM 615 C CA . LEU A 1 93 ? 12.889 51.365 7.915 1.00 18.95 155 LEU A CA 1
ATOM 616 C C . LEU A 1 93 ? 12.875 51.485 9.430 1.00 19.84 155 LEU A C 1
ATOM 617 O O . LEU A 1 93 ? 12.663 52.573 9.972 1.00 21.40 155 LEU A O 1
ATOM 622 N N . VAL A 1 94 ? 13.047 50.357 10.135 1.00 18.42 156 VAL A N 1
ATOM 623 C CA . VAL A 1 94 ? 12.928 50.359 11.586 1.00 21.28 156 VAL A CA 1
ATOM 624 C C . VAL A 1 94 ? 14.295 50.367 12.266 1.00 19.62 156 VAL A C 1
ATOM 625 O O . VAL A 1 94 ? 14.360 50.561 13.487 1.00 22.91 156 VAL A O 1
ATOM 629 N N . ALA A 1 95 ? 15.380 50.210 11.511 1.00 18.09 157 ALA A N 1
ATOM 630 C CA . ALA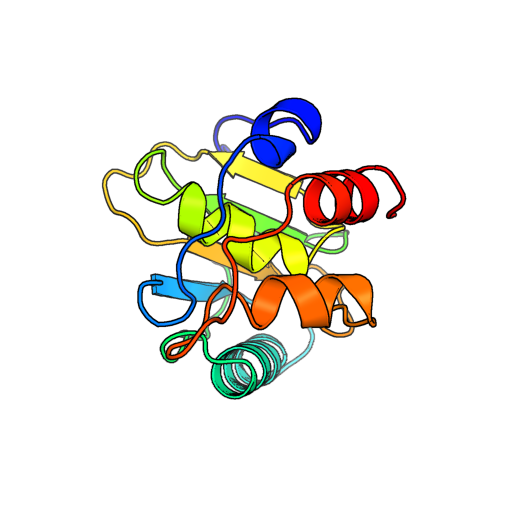 A 1 95 ? 16.743 50.391 12.030 1.00 17.62 157 ALA A CA 1
ATOM 631 C C . ALA A 1 95 ? 17.486 51.358 11.114 1.00 18.06 157 ALA A C 1
ATOM 632 O O . ALA A 1 95 ? 18.475 50.998 10.466 1.00 20.27 157 ALA A O 1
ATOM 634 N N . PRO A 1 96 ? 17.014 52.601 11.010 1.00 20.43 158 PRO A N 1
ATOM 635 C CA . PRO A 1 96 ? 17.495 53.475 9.931 1.00 18.97 158 PRO A CA 1
ATOM 636 C C . PRO A 1 96 ? 18.910 53.976 10.104 1.00 20.07 158 PRO A C 1
ATOM 637 O O . PRO A 1 96 ? 19.457 54.549 9.141 1.00 25.74 158 PRO A O 1
ATOM 641 N N . CYS A 1 97 ? 19.516 53.845 11.288 1.00 18.79 159 CYS A N 1
ATOM 642 C CA . CYS A 1 97 ? 20.843 54.416 11.489 1.00 22.50 159 CYS A CA 1
ATOM 643 C C . CYS A 1 97 ? 21.922 53.346 11.492 1.00 23.53 159 CYS A C 1
ATOM 644 O O . CYS A 1 97 ? 23.040 53.592 11.947 1.00 27.25 159 CYS A O 1
ATOM 647 N N . THR A 1 98 ? 21.589 52.166 10.988 1.00 20.18 160 THR A N 1
ATOM 648 C CA . THR A 1 98 ? 22.566 51.105 10.783 1.00 18.47 160 THR A CA 1
ATOM 649 C C . THR A 1 98 ? 23.280 51.283 9.439 1.00 26.94 160 THR A C 1
ATOM 650 O O . THR A 1 98 ? 22.809 51.998 8.547 1.00 25.78 160 THR A O 1
ATOM 654 N N . GLU A 1 99 ? 24.454 50.652 9.326 1.00 22.56 161 GLU A N 1
ATOM 655 C CA . GLU A 1 99 ? 25.252 50.642 8.105 1.00 21.43 161 GLU A CA 1
ATOM 656 C C . GLU A 1 99 ? 24.858 49.428 7.276 1.00 21.91 161 GLU A C 1
ATOM 657 O O . GLU A 1 99 ? 24.676 48.331 7.816 1.00 21.76 161 GLU A O 1
ATOM 663 N N . LEU A 1 100 ? 24.745 49.625 5.961 1.00 19.83 162 LEU A N 1
ATOM 664 C CA . LEU A 1 100 ? 24.306 48.580 5.029 1.00 20.63 162 LEU A CA 1
ATOM 665 C C . LEU A 1 100 ? 25.498 47.926 4.343 1.00 18.78 162 LEU A C 1
ATOM 666 O O . LEU A 1 100 ? 26.317 48.625 3.743 1.00 21.33 162 LEU A O 1
ATOM 671 N N . PHE A 1 101 ? 25.533 46.578 4.347 1.00 19.00 163 PHE A N 1
ATOM 672 C CA . PHE A 1 101 ? 26.589 45.821 3.678 1.00 19.94 163 PHE A CA 1
ATOM 673 C C . PHE A 1 101 ? 25.994 44.712 2.828 1.00 20.88 163 PHE A C 1
ATOM 674 O O . PHE A 1 101 ? 25.241 43.883 3.338 1.00 19.99 163 PHE A O 1
ATOM 682 N N . ASN A 1 102 ? 26.398 44.657 1.558 1.00 19.99 164 ASN A N 1
ATOM 683 C CA . ASN A 1 102 ? 26.093 43.510 0.706 1.00 23.62 164 ASN A CA 1
ATOM 684 C C . ASN A 1 102 ? 27.282 42.565 0.790 1.00 22.41 164 ASN A C 1
ATOM 685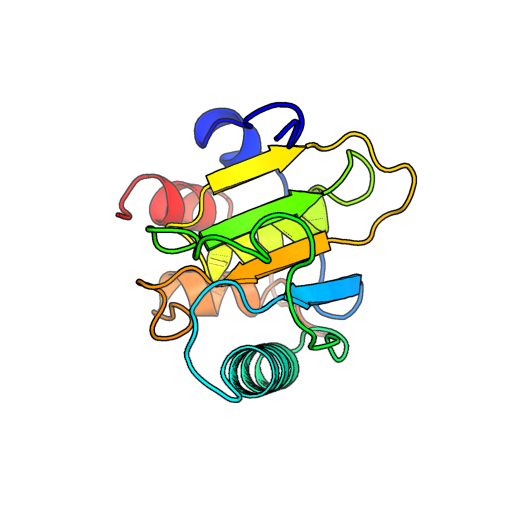 O O . ASN A 1 102 ? 28.361 42.866 0.266 1.00 24.95 164 ASN A O 1
ATOM 690 N N . ASP A 1 103 ? 27.107 41.450 1.487 1.00 22.79 165 ASP A N 1
ATOM 691 C CA . ASP A 1 103 ? 28.220 40.548 1.749 1.00 23.69 165 ASP A CA 1
ATOM 692 C C . ASP A 1 103 ? 28.286 39.411 0.745 1.00 28.70 165 ASP A C 1
ATOM 693 O O . ASP A 1 103 ? 29.086 38.498 0.915 1.00 29.79 165 ASP A O 1
ATOM 698 N N . GLY A 1 104 ? 27.502 39.483 -0.320 1.00 24.80 166 GLY A N 1
ATOM 699 C CA . GLY A 1 104 ? 27.640 38.552 -1.407 1.00 28.36 166 GLY A CA 1
ATOM 700 C C . GLY A 1 104 ? 26.977 37.219 -1.181 1.00 27.38 166 GLY A C 1
ATOM 701 O O . GLY A 1 104 ? 27.165 36.315 -2.002 1.00 29.19 166 GLY A O 1
ATOM 702 N N . ARG A 1 105 ? 26.217 37.062 -0.104 1.00 24.22 167 ARG A N 1
ATOM 703 C CA . ARG A 1 105 ? 25.560 35.780 0.129 1.00 24.50 167 ARG A CA 1
ATOM 704 C C . ARG A 1 105 ? 24.564 35.478 -0.989 1.00 26.15 167 ARG A C 1
ATOM 705 O O . ARG A 1 105 ? 24.000 36.387 -1.611 1.00 29.15 167 ARG A O 1
ATOM 713 N N . ALA A 1 106 ? 24.320 34.182 -1.212 1.00 28.94 168 ALA A N 1
ATOM 714 C CA . ALA A 1 106 ? 23.521 33.752 -2.351 1.00 33.27 168 ALA A CA 1
ATOM 715 C C . ALA A 1 106 ? 22.041 33.619 -2.032 1.00 35.67 168 ALA A C 1
ATOM 716 O O . ALA A 1 106 ? 21.234 33.555 -2.964 1.00 41.14 168 ALA A O 1
ATOM 718 N N . ASP A 1 107 ? 21.659 33.587 -0.754 1.00 28.88 169 ASP A N 1
ATOM 719 C CA . ASP A 1 107 ? 20.256 33.433 -0.394 1.00 29.61 169 ASP A CA 1
ATOM 720 C C . ASP A 1 107 ? 19.647 34.787 -0.037 1.00 28.73 169 ASP A C 1
ATOM 721 O O . ASP A 1 107 ? 20.287 35.838 -0.132 1.00 27.93 169 ASP A O 1
ATOM 726 N N . ASP A 1 108 ? 18.388 34.767 0.391 1.00 24.64 170 ASP A N 1
ATOM 727 C CA . ASP A 1 108 ? 17.654 35.998 0.631 1.00 26.07 170 ASP A CA 1
ATOM 728 C C . ASP A 1 108 ? 17.599 36.377 2.108 1.00 25.56 170 ASP A C 1
ATOM 729 O O . ASP A 1 108 ? 16.807 37.246 2.487 1.00 26.19 170 ASP A O 1
ATOM 734 N N . SER A 1 109 ? 18.421 35.747 2.941 1.00 24.61 171 SER A N 1
ATOM 735 C CA . SER A 1 109 ? 18.410 36.066 4.353 1.00 24.93 171 SER A CA 1
ATOM 736 C C . SER A 1 109 ? 19.090 37.406 4.582 1.00 23.33 171 SER A C 1
ATOM 737 O O . SER A 1 109 ? 19.940 37.857 3.799 1.00 22.88 171 SER A O 1
ATOM 740 N N . VAL A 1 110 ? 18.712 38.036 5.687 1.00 20.18 172 VAL A N 1
ATOM 741 C CA . VAL A 1 110 ? 19.263 39.327 6.075 1.00 17.53 172 VAL A CA 1
ATOM 742 C C . VAL A 1 110 ? 19.602 39.293 7.560 1.00 20.79 172 VAL A C 1
ATOM 743 O O . VAL A 1 110 ? 18.798 38.815 8.373 1.00 21.73 172 VAL A O 1
ATOM 747 N N . ASP A 1 111 ? 20.791 39.796 7.921 1.00 19.55 173 ASP A N 1
ATOM 748 C CA . ASP A 1 111 ? 21.184 39.894 9.321 1.00 19.68 173 ASP A CA 1
ATOM 749 C C . ASP A 1 111 ? 21.064 41.343 9.785 1.00 19.13 173 ASP A C 1
ATOM 750 O O . ASP A 1 111 ? 21.694 42.223 9.200 1.00 22.29 173 ASP A O 1
ATOM 755 N N . LEU A 1 112 ? 20.285 41.577 10.852 1.00 18.74 174 LEU A N 1
ATOM 756 C CA . LEU A 1 112 ? 20.259 42.848 11.569 1.00 16.50 174 LEU A CA 1
ATOM 757 C C . LEU A 1 112 ? 21.200 42.686 12.753 1.00 16.85 174 LEU A C 1
ATOM 758 O O . LEU A 1 112 ? 20.945 41.871 13.645 1.00 19.51 174 LEU A O 1
ATOM 763 N N . VAL A 1 113 ? 22.337 43.390 12.712 1.00 17.87 175 VAL A N 1
ATOM 764 C CA . VAL A 1 113 ? 23.395 43.249 13.700 1.00 19.16 175 VAL A CA 1
ATOM 765 C C . VAL A 1 113 ? 23.313 44.429 14.653 1.00 19.32 175 VAL A C 1
ATOM 766 O O . VAL A 1 113 ? 23.443 45.581 14.224 1.00 22.63 175 VAL A O 1
ATOM 770 N N . LEU A 1 114 ? 23.067 44.154 15.925 1.00 18.45 176 LEU A N 1
ATOM 771 C CA . LEU A 1 114 ? 22.887 45.207 16.923 1.00 18.37 176 LEU A CA 1
ATOM 772 C C . LEU A 1 114 ? 24.244 45.602 17.465 1.00 19.59 176 LEU A C 1
ATOM 773 O O . LEU A 1 114 ? 24.953 44.771 18.035 1.00 22.08 176 LEU A O 1
ATOM 778 N N . GLY A 1 115 ? 24.591 46.883 17.320 1.00 21.30 177 GLY A N 1
ATOM 779 C CA . GLY A 1 115 ? 25.792 47.396 17.927 1.00 24.71 177 GLY A CA 1
ATOM 780 C C . GLY A 1 115 ? 25.551 47.916 19.342 1.00 21.94 177 GLY A C 1
ATOM 781 O O . GLY A 1 115 ? 24.436 47.920 19.868 1.00 24.29 177 GLY A O 1
ATOM 782 N N . THR A 1 116 ? 26.648 48.352 19.963 1.00 22.35 178 THR A N 1
ATOM 783 C CA . THR A 1 116 ? 26.595 48.772 21.366 1.00 27.56 178 THR A CA 1
ATOM 784 C C . THR A 1 116 ? 25.616 49.909 21.576 1.00 28.35 178 THR A C 1
ATOM 785 O O . THR A 1 116 ? 25.076 50.070 22.677 1.00 32.49 178 THR A O 1
ATOM 789 N N . ASP A 1 117 ? 25.379 50.706 20.537 1.00 26.45 179 ASP A N 1
ATOM 790 C CA . ASP A 1 117 ? 24.571 51.910 20.647 1.00 31.72 179 ASP A CA 1
ATOM 791 C C . ASP A 1 117 ? 23.099 51.690 20.332 1.00 31.01 179 ASP A C 1
ATOM 792 O O . ASP A 1 117 ? 22.295 52.607 20.540 1.00 33.79 179 ASP A O 1
ATOM 797 N N . PHE A 1 118 ? 22.737 50.533 19.793 1.00 25.97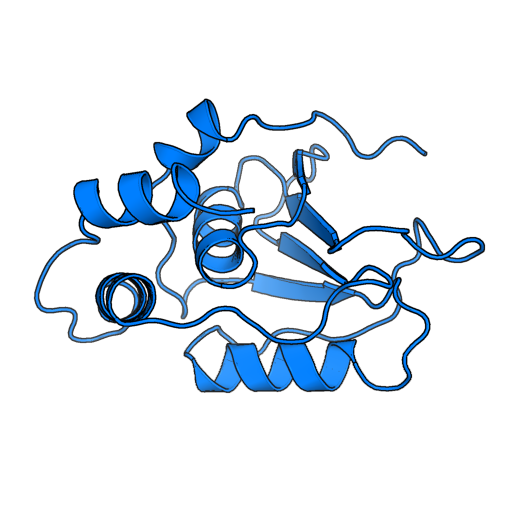 180 PHE A N 1
ATOM 798 C CA . PHE A 1 118 ? 21.338 50.260 19.509 1.00 27.40 180 PHE A CA 1
ATOM 799 C C . PHE A 1 118 ? 20.514 50.327 20.787 1.00 30.83 180 PHE A C 1
ATOM 800 O O . PHE A 1 118 ? 20.920 49.807 21.832 1.00 30.51 180 PHE A O 1
ATOM 808 N N . THR A 1 119 ? 19.333 50.955 20.700 1.00 31.19 181 THR A N 1
ATOM 809 C CA . THR A 1 119 ? 18.395 50.939 21.821 1.00 32.82 181 THR A CA 1
ATOM 810 C C . THR A 1 119 ? 17.109 50.233 21.414 1.00 29.80 181 THR A C 1
ATOM 811 O O . THR A 1 119 ? 16.899 49.083 21.811 1.00 37.78 181 THR A O 1
ATOM 815 N N . THR A 1 120 ? 16.267 50.860 20.589 1.00 31.81 182 THR A N 1
ATOM 816 C CA . THR A 1 120 ? 14.997 50.295 20.176 1.00 27.97 182 THR A CA 1
ATOM 817 C C . THR A 1 120 ? 14.812 50.483 18.670 1.00 25.47 182 THR A C 1
ATOM 818 O O . THR A 1 120 ? 15.495 51.290 18.032 1.00 29.74 182 THR A O 1
ATOM 822 N N . LEU A 1 121 ? 13.900 49.700 18.100 1.00 24.42 183 LEU A N 1
ATOM 823 C CA . LEU A 1 121 ? 13.473 49.954 16.730 1.00 21.69 183 LEU A CA 1
ATOM 824 C C . LEU A 1 121 ? 12.852 51.347 16.618 1.00 24.16 183 LEU A C 1
ATOM 825 O O . LEU A 1 121 ? 12.263 51.877 17.569 1.00 28.59 183 LEU A O 1
ATOM 830 N N . ALA A 1 122 ? 12.999 51.937 15.441 1.00 22.58 184 ALA A N 1
ATOM 831 C CA . ALA A 1 122 ? 12.441 53.253 15.185 1.00 25.02 184 ALA A CA 1
ATOM 832 C C . ALA A 1 122 ? 10.972 53.139 14.835 1.00 27.26 184 ALA A C 1
ATOM 833 O O . ALA A 1 122 ? 10.544 52.182 14.183 1.00 26.48 184 ALA A O 1
ATOM 835 N N . HIS A 1 123 ? 10.205 54.139 15.256 1.00 24.95 185 HIS A N 1
ATOM 836 C CA . HIS A 1 123 ? 8.807 54.206 14.862 1.00 30.44 185 HIS A CA 1
ATOM 837 C C . HIS A 1 123 ? 8.340 55.649 14.924 1.00 28.94 185 HIS A C 1
ATOM 838 O O . HIS A 1 123 ? 8.742 56.419 15.806 1.00 28.91 185 HIS A O 1
ATOM 845 N N . ASN A 1 124 ? 7.498 55.999 13.973 1.00 26.00 186 ASN A N 1
ATOM 846 C CA . ASN A 1 124 ? 6.879 57.311 13.910 1.00 27.03 186 ASN A CA 1
ATOM 847 C C . ASN A 1 124 ? 5.747 57.170 12.903 1.00 26.56 186 ASN A C 1
ATOM 848 O O . ASN A 1 124 ? 5.533 56.086 12.362 1.00 28.28 186 ASN A O 1
ATOM 853 N N . ASP A 1 125 ? 5.015 58.259 12.667 1.00 30.28 187 ASP A N 1
ATOM 854 C CA . ASP A 1 125 ? 3.871 58.164 11.766 1.00 32.02 187 ASP A CA 1
ATOM 855 C C . ASP A 1 125 ? 4.307 57.780 10.353 1.00 27.96 187 ASP A C 1
ATOM 856 O O . ASP A 1 125 ? 3.625 57.000 9.676 1.00 29.71 187 ASP A O 1
ATOM 861 N N . ASP A 1 126 ? 5.432 58.314 9.881 1.00 27.08 188 ASP A N 1
ATOM 862 C CA . ASP A 1 126 ? 5.879 57.980 8.527 1.00 23.28 188 ASP A CA 1
ATOM 863 C C . ASP A 1 126 ? 6.257 56.500 8.418 1.00 21.99 188 ASP A C 1
ATOM 864 O O . ASP A 1 126 ? 5.853 55.807 7.471 1.00 23.05 188 ASP A O 1
ATOM 869 N N . ILE A 1 127 ? 7.087 56.007 9.346 1.00 20.62 189 ILE A N 1
ATOM 870 C CA . ILE A 1 127 ? 7.478 54.606 9.308 1.00 21.01 189 ILE A CA 1
ATOM 871 C C . ILE A 1 127 ? 6.247 53.717 9.404 1.00 21.79 189 ILE A C 1
ATOM 872 O O . ILE A 1 127 ? 6.101 52.741 8.664 1.00 21.98 189 ILE A O 1
ATOM 877 N N . ASP A 1 128 ? 5.329 54.049 10.317 1.00 22.04 190 ASP A N 1
ATOM 878 C CA . ASP A 1 128 ? 4.137 53.230 10.492 1.00 28.03 190 ASP A CA 1
ATOM 879 C C . ASP A 1 128 ? 3.304 53.199 9.223 1.00 26.71 190 ASP A C 1
ATOM 880 O O . ASP A 1 128 ? 2.748 52.153 8.871 1.00 26.81 190 ASP A O 1
ATOM 885 N N . ALA A 1 129 ? 3.209 54.337 8.524 1.00 23.86 191 ALA A N 1
ATOM 886 C CA . ALA A 1 129 ? 2.495 54.370 7.253 1.00 21.19 191 ALA A CA 1
ATOM 887 C C . ALA A 1 129 ? 3.135 53.436 6.243 1.00 24.32 191 ALA A C 1
ATOM 888 O O . ALA A 1 129 ? 2.444 52.661 5.567 1.00 26.90 191 ALA A O 1
ATOM 890 N N . VAL A 1 130 ? 4.461 53.485 6.115 1.00 19.92 192 VAL A N 1
ATOM 891 C CA . VAL A 1 130 ? 5.114 52.593 5.160 1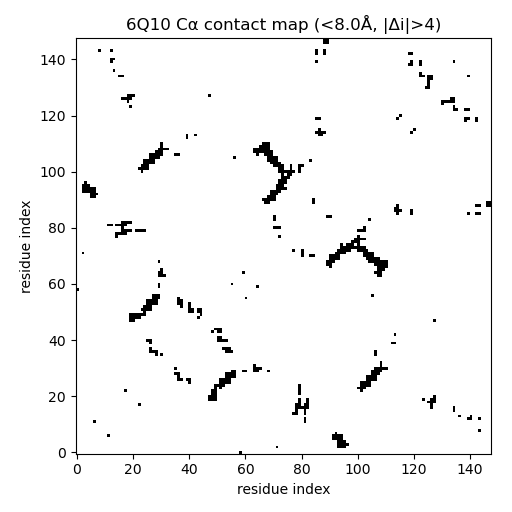.00 19.77 192 VAL A CA 1
ATOM 892 C C . VAL A 1 130 ? 4.912 51.132 5.572 1.00 20.68 192 VAL A C 1
ATOM 893 O O . VAL A 1 130 ? 4.596 50.276 4.732 1.00 23.00 192 VAL A O 1
ATOM 897 N N . LEU A 1 131 ? 5.119 50.812 6.854 1.00 19.91 193 LEU A N 1
ATOM 898 C CA . LEU A 1 131 ? 4.970 49.412 7.287 1.00 22.62 193 LEU A CA 1
ATOM 899 C C . LEU A 1 131 ? 3.567 48.878 6.995 1.00 23.30 193 LEU A C 1
ATOM 900 O O . LEU A 1 131 ? 3.413 47.714 6.631 1.00 24.04 193 LEU A O 1
ATOM 905 N N . SER A 1 132 ? 2.537 49.719 7.122 1.00 24.21 194 SER A N 1
ATOM 906 C CA . SER A 1 132 ? 1.179 49.263 6.816 1.00 25.18 194 SER A CA 1
ATOM 907 C C . SER A 1 132 ? 1.039 48.790 5.363 1.00 26.16 194 SER A C 1
ATOM 908 O O . SER A 1 132 ? 0.232 47.888 5.083 1.00 29.46 194 SER A O 1
ATOM 911 N N . SER A 1 133 ? 1.797 49.376 4.431 1.00 24.43 195 SER A N 1
ATOM 912 C CA A SER A 1 133 ? 1.784 48.946 3.033 0.51 23.45 195 SER A CA 1
ATOM 913 C CA B SER A 1 133 ? 1.758 48.940 3.040 0.49 23.63 195 SER A CA 1
ATOM 914 C C . SER A 1 133 ? 2.541 47.655 2.793 1.00 24.19 195 SER A C 1
ATOM 915 O O . SER A 1 133 ? 2.521 47.147 1.662 1.00 27.26 195 SER A O 1
ATOM 920 N N . LEU A 1 134 ? 3.224 47.132 3.813 1.00 24.36 196 LEU A N 1
ATOM 921 C CA . LEU A 1 134 ? 4.012 45.911 3.725 1.00 23.79 196 LEU A CA 1
ATOM 922 C C . LEU A 1 134 ? 3.347 44.773 4.487 1.00 25.40 196 LEU A C 1
ATOM 923 O O . LEU A 1 134 ? 3.979 43.752 4.769 1.00 25.23 196 LEU A O 1
ATOM 928 N N . ARG A 1 135 ? 2.063 44.924 4.812 1.00 34.93 197 ARG A N 1
ATOM 929 C CA . ARG A 1 135 ? 1.326 43.906 5.525 1.00 37.69 197 ARG A CA 1
ATOM 930 C C . ARG A 1 135 ? 0.167 43.475 4.636 1.00 40.19 197 ARG A C 1
ATOM 931 O O . ARG A 1 135 ? -0.120 44.155 3.647 1.00 38.45 197 ARG A O 1
ATOM 939 N N . PRO A 1 136 ? -0.482 42.347 4.925 1.00 48.62 198 PRO A N 1
ATOM 940 C CA . PRO A 1 136 ? -1.686 41.965 4.167 1.00 52.36 198 PRO A CA 1
ATOM 941 C C . PRO A 1 136 ? -2.796 43.004 4.286 1.00 53.19 198 PRO A C 1
ATOM 942 O O . PRO A 1 136 ? -2.923 43.711 5.289 1.00 54.48 198 PRO A O 1
ATOM 946 N N . GLY A 1 137 ? -3.598 43.104 3.230 1.00 57.47 199 GLY A N 1
ATOM 947 C CA . GLY A 1 137 ? -4.637 44.113 3.205 1.00 65.05 199 GLY A CA 1
ATOM 948 C C . GLY A 1 137 ? -4.135 45.534 3.064 1.00 65.72 199 GLY A C 1
ATOM 949 O O . GLY A 1 137 ? -4.845 46.472 3.440 1.00 70.32 199 GLY A O 1
ATOM 950 N N . ALA A 1 138 ? -2.923 45.718 2.533 1.00 47.66 200 ALA A N 1
ATOM 951 C CA . ALA A 1 138 ? -2.388 47.053 2.297 1.00 46.51 200 ALA A CA 1
ATOM 952 C C . ALA A 1 138 ? -3.276 47.826 1.330 1.00 57.29 200 ALA A C 1
ATOM 953 O O . ALA A 1 138 ? -3.591 47.343 0.239 1.00 59.20 200 ALA A O 1
ATOM 955 N N . THR A 1 139 ? -3.649 49.046 1.725 1.00 64.62 201 THR A N 1
ATOM 956 C CA . THR A 1 139 ? -4.521 49.868 0.892 1.00 71.00 201 THR A CA 1
ATOM 957 C C . THR A 1 139 ? -3.772 50.506 -0.276 1.00 65.74 201 THR A C 1
ATOM 958 O O . THR A 1 139 ? -4.388 50.830 -1.296 1.00 68.05 201 THR A O 1
ATOM 960 N N . GLN A 1 140 ? -2.461 50.685 -0.163 1.00 55.08 202 GLN A N 1
ATOM 961 C CA . GLN A 1 140 ? -1.699 51.404 -1.175 1.00 52.02 202 GLN A CA 1
ATOM 962 C C . GLN A 1 140 ? -0.292 50.832 -1.218 1.00 47.46 202 GLN A C 1
ATOM 963 O O . GLN A 1 140 ? 0.146 50.182 -0.262 1.00 40.97 202 GLN A O 1
ATOM 965 N N . PRO A 1 141 ? 0.434 51.016 -2.323 1.00 48.51 203 PRO A N 1
ATOM 966 C CA . PRO A 1 141 ? 1.811 50.528 -2.392 1.00 50.35 203 PRO A CA 1
ATOM 967 C C . PRO A 1 141 ? 2.710 51.388 -1.525 1.00 30.18 203 PRO A C 1
ATOM 968 O O . PRO A 1 141 ? 2.345 52.532 -1.208 1.00 34.44 203 PRO A O 1
ATOM 972 N N . PRO A 1 142 ? 3.881 50.888 -1.113 1.00 30.47 204 PRO A N 1
ATOM 973 C CA . PRO A 1 142 ? 4.715 51.662 -0.190 1.00 24.96 204 PRO A CA 1
ATOM 974 C C . PRO A 1 142 ? 5.039 53.017 -0.790 1.00 33.62 204 PRO A C 1
ATOM 975 O O . PRO A 1 142 ? 5.425 53.124 -1.955 1.00 36.87 204 PRO A O 1
ATOM 979 N N . ASP A 1 143 ? 4.805 54.055 -0.004 1.00 27.18 205 ASP A N 1
ATOM 980 C CA . ASP A 1 143 ? 4.884 55.429 -0.493 1.00 24.99 205 ASP A CA 1
ATOM 981 C C . ASP A 1 143 ? 6.347 55.816 -0.678 1.00 26.58 205 ASP A C 1
ATOM 982 O O . ASP A 1 143 ? 7.081 55.953 0.304 1.00 23.40 205 ASP A O 1
ATOM 987 N N . PRO A 1 144 ? 6.806 56.016 -1.912 1.00 28.10 206 PRO A N 1
ATOM 988 C CA . PRO A 1 144 ? 8.230 56.315 -2.121 1.00 29.22 206 PRO A CA 1
ATOM 989 C C . PRO A 1 144 ? 8.667 57.647 -1.546 1.00 32.41 206 PRO A C 1
ATOM 990 O O . PRO A 1 144 ? 9.842 57.787 -1.182 1.00 27.36 206 PRO A O 1
ATOM 994 N N . THR A 1 145 ? 7.771 58.633 -1.469 1.00 26.79 207 THR A N 1
ATOM 995 C CA . THR A 1 145 ? 8.131 59.911 -0.855 1.00 26.46 207 THR A CA 1
ATOM 996 C C . THR A 1 145 ? 8.411 59.762 0.633 1.00 26.23 207 THR A C 1
ATOM 997 O O . THR A 1 145 ? 9.327 60.401 1.166 1.00 24.54 207 THR A O 1
ATOM 1001 N N . LEU A 1 146 ? 7.584 58.989 1.342 1.00 23.37 208 LEU A N 1
ATOM 1002 C CA . LEU A 1 146 ? 7.854 58.766 2.752 1.00 24.87 208 LEU A CA 1
ATOM 1003 C C . LEU A 1 146 ? 9.127 57.978 2.932 1.00 23.82 208 LEU A C 1
ATOM 1004 O O . LEU A 1 146 ? 9.891 58.246 3.858 1.00 24.58 208 LEU A O 1
ATOM 1009 N N . ILE A 1 147 ? 9.347 56.944 2.107 1.00 21.06 209 ILE A N 1
ATOM 1010 C CA . ILE A 1 147 ? 10.578 56.171 2.251 1.00 20.36 209 ILE A CA 1
ATOM 1011 C C . ILE A 1 147 ? 11.784 57.080 2.086 1.00 20.53 209 ILE A C 1
ATOM 1012 O O . ILE A 1 147 ? 12.746 57.037 2.881 1.00 21.11 209 ILE A O 1
ATOM 1017 N N . ALA A 1 148 ? 11.762 57.902 1.037 1.00 21.17 210 ALA A N 1
ATOM 1018 C CA . ALA A 1 148 ? 12.853 58.840 0.814 1.00 21.32 210 ALA A CA 1
ATOM 1019 C C . ALA A 1 148 ? 13.011 59.788 1.990 1.00 21.76 210 ALA A C 1
ATOM 1020 O O . ALA A 1 148 ? 14.136 60.022 2.443 1.00 24.84 210 ALA A O 1
ATOM 1022 N N . LYS A 1 149 ? 11.895 60.283 2.546 1.00 22.48 211 LYS A N 1
ATOM 1023 C CA . LYS A 1 149 ? 11.974 61.231 3.654 1.00 25.01 211 LYS A CA 1
ATOM 1024 C C . LYS A 1 149 ? 12.568 60.588 4.902 1.00 25.78 211 LYS A C 1
ATOM 1025 O O . LYS A 1 149 ? 13.380 61.205 5.607 1.00 25.79 211 LYS A O 1
ATOM 1031 N N . ILE A 1 150 ? 12.163 59.357 5.206 1.00 21.89 212 ILE A N 1
ATOM 1032 C CA . ILE A 1 150 ? 12.693 58.672 6.378 1.00 21.36 212 ILE A CA 1
ATOM 1033 C C . ILE A 1 150 ? 14.208 58.608 6.302 1.00 24.89 212 ILE A C 1
ATOM 1034 O O . ILE A 1 150 ? 14.917 58.978 7.248 1.00 26.33 212 ILE A O 1
ATOM 1039 N N . HIS A 1 151 ? 14.726 58.170 5.170 1.00 22.25 213 HIS A N 1
ATOM 1040 C CA . HIS A 1 151 ? 16.162 57.960 5.074 1.00 20.94 213 HIS A CA 1
ATOM 1041 C C . HIS A 1 151 ? 16.932 59.246 4.827 1.00 25.25 213 HIS A C 1
ATOM 1042 O O . HIS A 1 151 ? 18.108 59.331 5.205 1.00 27.40 213 HIS A O 1
ATOM 1049 N N . ALA A 1 152 ? 16.303 60.270 4.262 1.00 23.65 214 ALA A N 1
ATOM 1050 C CA . ALA A 1 152 ? 17.045 61.498 4.043 1.00 25.32 214 ALA A CA 1
ATOM 1051 C C . ALA A 1 152 ? 17.172 62.325 5.293 1.00 25.89 214 ALA A C 1
ATOM 1052 O O . ALA A 1 152 ? 17.994 63.248 5.325 1.00 32.55 214 ALA A O 1
ATOM 1054 N N . SER A 1 153 ? 16.336 62.065 6.297 1.00 22.79 215 SER A N 1
ATOM 1055 C CA A SER A 1 153 ? 16.203 62.968 7.432 0.62 26.79 215 SER A CA 1
ATOM 1056 C CA B SER A 1 153 ? 16.191 62.962 7.433 0.38 26.58 215 SER A CA 1
ATOM 1057 C C . SER A 1 153 ? 16.721 62.366 8.724 1.00 25.12 215 SER A C 1
ATOM 1058 O O . SER A 1 153 ? 16.690 63.045 9.755 1.00 31.32 215 SER A O 1
ATOM 1063 N N . SER A 1 154 ? 17.199 61.133 8.690 1.00 26.53 216 SER A N 1
ATOM 1064 C CA . SER A 1 154 ? 17.560 60.404 9.897 1.00 24.17 216 SER A CA 1
ATOM 1065 C C . SER A 1 154 ? 19.038 60.524 10.233 1.00 25.58 216 SER A C 1
ATOM 1066 O O . SER A 1 154 ? 19.876 60.819 9.374 1.00 29.06 216 SER A O 1
ATOM 1069 N N . CYS A 1 155 ? 19.333 60.276 11.511 1.00 24.50 217 CYS A N 1
ATOM 1070 C CA . CYS A 1 155 ? 20.676 59.957 12.021 1.00 28.70 217 CYS A CA 1
ATOM 1071 C C . CYS A 1 155 ? 21.623 61.133 12.069 1.00 30.78 217 CYS A C 1
ATOM 1072 O O . CYS A 1 155 ? 21.198 62.273 12.202 1.00 29.68 217 CYS A O 1
#

Nearest PDB structures (foldseek):
  6q10-assembly1_A  TM=1.007E+00  e=1.136E-33  Mycobacterium marinum M
  2nsh-assembly1_A  TM=5.543E-01  e=9.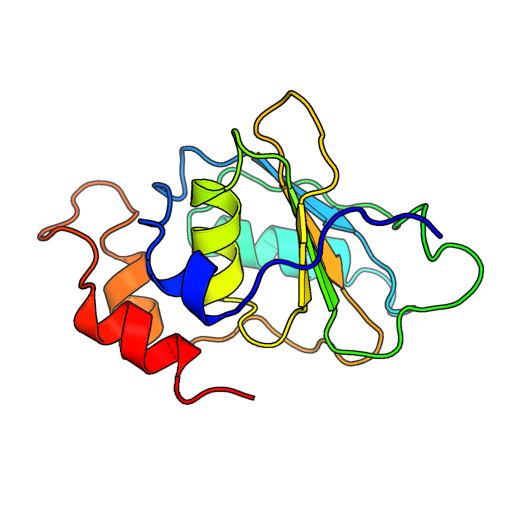468E+00  Escherichia coli
  8f9y-assembly1_A  TM=2.969E-01  e=9.769E-01  Arabidopsis thaliana
  6j0x-assembly1_A  TM=3.051E-01  e=3.450E+00  Saccharomyces cerevisiae S288C

Solvent-accessible surface area: 7248 Å² total; per-residue (Å²): 125,104,25,49,113,138,12,57,139,89,100,4,31,123,20,91,5,16,66,1,52,135,9,46,4,92,0,14,23,6,7,74,124,79,46,18,6,61,102,8,7,32,39,0,102,128,44,34,3,68,118,8,76,47,55,120,3,103,70,49,73,145,96,47,10,120,37,63,0,4,0,8,3,0,94,70,0,70,34,9,0,4,0,0,11,0,1,4,22,48,12,58,4,20,26,56,63,49,105,73,81,9,0,12,0,0,0,0,23,72,6,104,105,23,30,142,74,127,30,3,65,45,0,2,56,13,0,74,133,85,44,113,57,112,24,60,101,99,37,11,41,110,8,11,81,84,44,134